Protein AF-A0A2E3CT05-F1 (afdb_monomer)

Secondary structure (DSSP, 8-state):
--SSTTSSSS--HHHHHHHHHHHHHHHHBPSPPPBPSS-EEEEE--EEE-SS-EE-TTS-EEE-TT-EEEGGGT----S-EEEE-GGGHHHHTTT--TTSEEEESSS-HHHHHHHHTS-EEEPBHHHHHHHT--SBSEEEEEETTEEEEEE----

Mean predicted aligned error: 7.54 Å

Foldseek 3Di:
DPPPVPVPPPPPPVVVVVVVVVVVQVVFAADFAAADPDKDKDKAFQKDFAQAFDADPVRHGPDHGRDIDGPLVPDADPEKEWEAALVCLVVCLVVDDQRHAYEHRYDDLVSSCVSNVHHHGHDGNVNCVSQVDRHPGWMWHDDRSIIMIIRDDDD

Structure (mmCIF, N/CA/C/O backbone):
data_AF-A0A2E3CT05-F1
#
_entry.id   AF-A0A2E3CT05-F1
#
loop_
_atom_site.group_PDB
_atom_site.id
_atom_site.type_symbol
_atom_site.label_atom_id
_atom_site.label_alt_id
_atom_site.label_comp_id
_atom_site.label_asym_id
_atom_site.label_entity_id
_atom_site.label_seq_id
_atom_site.pdbx_PDB_ins_code
_atom_site.Cartn_x
_atom_site.Cartn_y
_atom_site.Cartn_z
_atom_site.occupancy
_atom_site.B_iso_or_equiv
_atom_site.auth_seq_id
_atom_site.auth_comp_id
_atom_site.auth_asym_id
_atom_site.auth_atom_id
_atom_site.pdbx_PDB_model_num
ATOM 1 N N . MET A 1 1 ? -26.373 -38.199 -32.440 1.00 43.88 1 MET A N 1
ATOM 2 C CA . MET A 1 1 ? -25.458 -37.852 -31.325 1.00 43.88 1 MET A CA 1
ATOM 3 C C . MET A 1 1 ? -23.981 -37.833 -31.758 1.00 43.88 1 MET A C 1
ATOM 5 O O . MET A 1 1 ? -23.157 -38.511 -31.163 1.00 43.88 1 MET A O 1
ATOM 9 N N . ALA A 1 2 ? -23.615 -37.048 -32.782 1.00 50.00 2 ALA A N 1
ATOM 10 C CA . ALA A 1 2 ? -22.229 -36.988 -33.289 1.00 50.00 2 ALA A CA 1
ATOM 11 C C . ALA A 1 2 ? -21.662 -35.556 -33.411 1.00 50.00 2 ALA A C 1
ATOM 13 O O . ALA A 1 2 ? -20.510 -35.383 -33.790 1.00 50.00 2 ALA A O 1
ATOM 14 N N . TYR A 1 3 ? -22.445 -34.526 -33.065 1.00 44.16 3 TYR A N 1
ATOM 15 C CA . TYR A 1 3 ? -22.074 -33.128 -33.320 1.00 44.16 3 TYR A CA 1
ATOM 16 C C . TYR A 1 3 ? -21.275 -32.470 -32.179 1.00 44.16 3 TYR A C 1
ATOM 18 O O . TYR A 1 3 ? -20.558 -31.502 -32.402 1.00 44.16 3 TYR A O 1
ATOM 26 N N . ILE A 1 4 ? -21.344 -33.020 -30.959 1.00 51.59 4 ILE A N 1
ATOM 27 C CA . ILE A 1 4 ? -20.657 -32.460 -29.778 1.00 51.59 4 ILE A CA 1
ATOM 28 C C . ILE A 1 4 ? -19.217 -32.996 -29.654 1.00 51.59 4 ILE A C 1
ATOM 30 O O . ILE A 1 4 ? -18.338 -32.301 -29.161 1.00 51.59 4 ILE A O 1
ATOM 34 N N . LYS A 1 5 ? -18.932 -34.194 -30.184 1.00 44.66 5 LYS A N 1
ATOM 35 C CA . LYS A 1 5 ? -17.631 -34.871 -30.015 1.00 44.66 5 LYS A CA 1
ATOM 36 C C . LYS A 1 5 ? -16.511 -34.370 -30.941 1.00 44.66 5 LYS A C 1
ATOM 38 O O . LYS A 1 5 ? -15.366 -34.756 -30.753 1.00 44.66 5 LYS A O 1
ATOM 43 N N . LYS A 1 6 ? -16.828 -33.540 -31.946 1.00 43.81 6 LYS A N 1
ATOM 44 C CA . LYS A 1 6 ? -15.867 -33.080 -32.971 1.00 43.81 6 LYS A CA 1
ATOM 45 C C . LYS A 1 6 ? -15.363 -31.645 -32.768 1.00 43.81 6 LYS A C 1
ATOM 47 O O . LYS A 1 6 ? -14.471 -31.219 -33.484 1.00 43.81 6 LYS A O 1
ATOM 52 N N . ARG A 1 7 ? -15.917 -30.907 -31.798 1.00 50.19 7 ARG A N 1
ATOM 53 C CA . ARG A 1 7 ? -15.522 -29.519 -31.477 1.00 50.19 7 ARG A CA 1
ATOM 54 C C . ARG A 1 7 ? -14.645 -29.403 -30.226 1.00 50.19 7 ARG A C 1
ATOM 56 O O . ARG A 1 7 ? -14.152 -28.327 -29.926 1.00 50.19 7 ARG A O 1
ATOM 63 N N . SER A 1 8 ? -14.468 -30.510 -29.509 1.00 50.47 8 SER A N 1
ATOM 64 C CA . SER A 1 8 ? -13.715 -30.608 -28.258 1.00 50.47 8 SER A CA 1
ATOM 65 C C . SER A 1 8 ? -12.230 -30.934 -28.443 1.00 50.47 8 SER A C 1
ATOM 67 O O . SER A 1 8 ? -11.532 -31.058 -27.447 1.00 50.47 8 SER A O 1
ATOM 69 N N . VAL A 1 9 ? -11.752 -31.127 -29.678 1.00 58.12 9 VAL A N 1
ATOM 70 C CA . VAL A 1 9 ? -10.394 -31.650 -29.926 1.00 58.12 9 VAL A CA 1
ATOM 71 C C . VAL A 1 9 ? -9.341 -30.540 -30.069 1.00 58.12 9 VAL A C 1
ATOM 73 O O . VAL A 1 9 ? -8.193 -30.788 -29.734 1.00 58.12 9 VAL A O 1
ATOM 76 N N . ASP A 1 10 ? -9.731 -29.301 -30.398 1.00 63.12 10 ASP A N 1
ATOM 77 C CA . ASP A 1 10 ? -8.786 -28.180 -30.593 1.00 63.12 10 ASP A CA 1
ATOM 78 C C . ASP A 1 10 ? -9.150 -26.917 -29.789 1.00 63.12 10 ASP A C 1
ATOM 80 O O . ASP A 1 10 ? -8.732 -25.807 -30.119 1.00 63.12 10 ASP A O 1
ATOM 84 N N . PHE A 1 11 ? -9.978 -27.040 -28.744 1.00 65.69 11 PHE A N 1
ATOM 85 C CA . PHE A 1 11 ? -10.234 -25.900 -27.864 1.00 65.69 11 PHE A CA 1
ATOM 86 C C . PHE A 1 11 ? -9.086 -25.780 -26.861 1.00 65.69 11 PHE A C 1
ATOM 88 O O . PHE A 1 11 ? -8.996 -26.565 -25.916 1.00 65.69 11 PHE A O 1
ATOM 95 N N . ASP A 1 12 ? -8.206 -24.800 -27.070 1.00 79.75 12 ASP A N 1
ATOM 96 C CA . ASP A 1 12 ? -7.131 -24.484 -26.131 1.00 79.75 12 ASP A CA 1
ATOM 97 C C . ASP A 1 12 ? -7.721 -23.878 -24.848 1.00 79.75 12 ASP A C 1
ATOM 99 O O . ASP A 1 12 ? -7.878 -22.663 -24.682 1.00 79.75 12 ASP A O 1
ATOM 103 N N . TYR A 1 13 ? -8.074 -24.769 -23.922 1.00 72.12 13 TYR A N 1
ATOM 104 C CA . TYR A 1 13 ? -8.574 -24.415 -22.602 1.00 72.12 13 TYR A CA 1
ATOM 105 C C . TYR A 1 13 ? -7.583 -23.540 -21.831 1.00 72.12 13 TYR A C 1
ATOM 107 O O . TYR A 1 13 ? -8.020 -22.677 -21.072 1.00 72.12 13 TYR A O 1
ATOM 115 N N . ALA A 1 14 ? -6.273 -23.711 -22.024 1.00 77.44 14 ALA A N 1
ATOM 116 C CA . ALA A 1 14 ? -5.276 -22.903 -21.334 1.00 77.44 14 ALA A CA 1
ATOM 117 C C . ALA A 1 14 ? -5.277 -21.460 -21.861 1.00 77.44 14 ALA A C 1
ATOM 119 O O . ALA A 1 14 ? -5.271 -20.521 -21.062 1.00 77.44 14 ALA A O 1
ATOM 120 N N . ALA A 1 15 ? -5.352 -21.265 -23.180 1.00 76.81 15 ALA A N 1
ATOM 121 C CA . ALA A 1 15 ? -5.477 -19.940 -23.786 1.00 76.81 15 ALA A CA 1
ATOM 122 C C . ALA A 1 15 ? -6.795 -19.250 -23.407 1.00 76.81 15 ALA A C 1
ATOM 124 O O . ALA A 1 15 ? -6.785 -18.081 -23.019 1.00 76.81 15 ALA A O 1
ATOM 125 N N . TYR A 1 16 ? -7.918 -19.974 -23.435 1.00 73.19 16 TYR A N 1
ATOM 126 C CA . TYR A 1 16 ? -9.216 -19.438 -23.015 1.00 73.19 16 TYR A CA 1
ATOM 127 C C . TYR A 1 16 ? -9.219 -19.002 -21.542 1.00 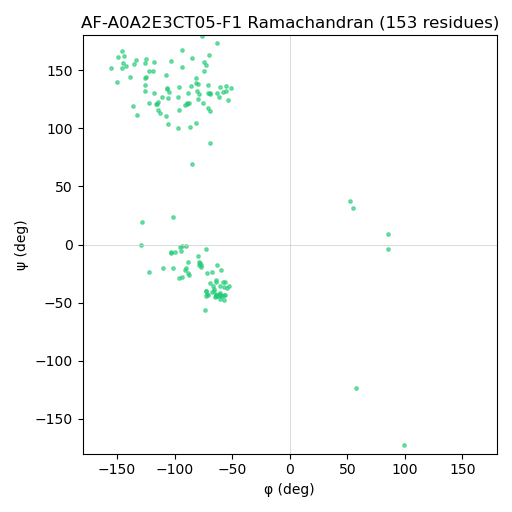73.19 16 TYR A C 1
ATOM 129 O O . TYR A 1 16 ? -9.691 -17.909 -21.219 1.00 73.19 16 TYR A O 1
ATOM 137 N N . GLN A 1 17 ? -8.653 -19.817 -20.645 1.00 73.31 17 GLN A N 1
ATOM 138 C CA . GLN A 1 17 ? -8.531 -19.463 -19.228 1.00 73.31 17 GLN A CA 1
ATOM 139 C C . GLN A 1 17 ? -7.614 -18.249 -19.033 1.00 73.31 17 GLN A C 1
ATOM 141 O O . GLN A 1 17 ? -7.994 -17.312 -18.335 1.00 73.31 17 GLN A O 1
ATOM 146 N N . LYS A 1 18 ? -6.454 -18.200 -19.710 1.00 75.75 18 LYS A N 1
ATOM 147 C CA . LYS A 1 18 ? -5.563 -17.024 -19.693 1.00 75.75 18 LYS A CA 1
ATOM 148 C C . LYS A 1 18 ? -6.281 -15.755 -20.153 1.00 75.75 18 LYS A C 1
ATOM 150 O O . LYS A 1 18 ? -6.139 -14.714 -19.516 1.00 75.75 18 LYS A O 1
ATOM 155 N N . GLN A 1 19 ? -7.076 -15.839 -21.219 1.00 74.00 19 GLN A N 1
ATOM 156 C CA . GLN A 1 19 ? -7.837 -14.705 -21.740 1.00 74.00 19 GLN A CA 1
ATOM 157 C C . GLN A 1 19 ? -8.906 -14.230 -20.750 1.00 74.00 19 GLN A C 1
ATOM 159 O O . GLN A 1 19 ? -9.015 -13.030 -20.501 1.00 74.00 19 GLN A O 1
ATOM 164 N N . LYS A 1 20 ? -9.665 -15.151 -20.145 1.00 75.06 20 LYS A N 1
ATOM 165 C CA . LYS A 1 20 ? -10.655 -14.811 -19.115 1.00 75.06 20 LYS A CA 1
ATOM 166 C C . LYS A 1 20 ? -10.024 -14.164 -17.886 1.00 75.06 20 LYS A C 1
ATOM 168 O O . LYS A 1 20 ? -10.548 -13.165 -17.402 1.00 75.06 20 LYS A O 1
ATOM 173 N N . VAL A 1 21 ? -8.889 -14.687 -17.426 1.00 75.44 21 VAL A N 1
ATOM 174 C CA . VAL A 1 21 ? -8.135 -14.118 -16.301 1.00 75.44 21 VAL A CA 1
ATOM 175 C C . VAL A 1 21 ? -7.613 -12.720 -16.642 1.00 75.44 21 VAL A C 1
ATOM 177 O O . VAL A 1 21 ? -7.762 -11.797 -15.845 1.00 75.44 21 VAL A O 1
ATOM 180 N N . ALA A 1 22 ? -7.070 -12.518 -17.845 1.00 72.75 22 ALA A N 1
ATOM 181 C CA . ALA A 1 22 ? -6.629 -11.199 -18.296 1.00 72.75 22 ALA A CA 1
ATOM 182 C C . ALA A 1 22 ? -7.787 -10.183 -18.332 1.00 72.75 22 ALA A C 1
ATOM 184 O O . ALA A 1 22 ? -7.631 -9.050 -17.880 1.00 72.75 22 ALA A O 1
ATOM 185 N N . GLN A 1 23 ? -8.968 -10.595 -18.807 1.00 69.56 23 GLN A N 1
ATOM 186 C CA . GLN A 1 23 ? -10.168 -9.752 -18.805 1.00 69.56 23 GLN A CA 1
ATOM 187 C C . GLN A 1 23 ? -10.629 -9.399 -17.385 1.00 69.56 23 GLN A C 1
ATOM 189 O O . GLN A 1 23 ? -10.932 -8.236 -17.126 1.00 69.56 23 GLN A O 1
ATOM 194 N N . SER A 1 24 ? -10.642 -10.358 -16.452 1.00 73.81 24 SER A N 1
ATOM 195 C CA . SER A 1 24 ? -11.014 -10.077 -15.058 1.00 73.81 24 SER A CA 1
ATOM 196 C C . SER A 1 24 ? -10.012 -9.163 -14.357 1.00 73.81 24 SER A C 1
ATOM 198 O O . SER A 1 24 ? -10.416 -8.276 -13.616 1.00 73.81 24 SER A O 1
ATOM 200 N N . ILE A 1 25 ? -8.714 -9.332 -14.626 1.00 73.75 25 ILE A N 1
ATOM 201 C CA . ILE A 1 25 ? -7.661 -8.456 -14.099 1.00 73.75 25 ILE A CA 1
ATOM 202 C C . ILE A 1 25 ? -7.888 -7.022 -14.577 1.00 73.75 25 ILE A C 1
ATOM 204 O O . ILE A 1 25 ? -7.866 -6.097 -13.772 1.00 73.75 25 ILE A O 1
ATOM 208 N N . ASN A 1 26 ? -8.168 -6.835 -15.868 1.00 74.81 26 ASN A N 1
ATOM 209 C CA . ASN A 1 26 ? -8.437 -5.510 -16.423 1.00 74.81 26 ASN A CA 1
ATOM 210 C C . ASN A 1 26 ? -9.702 -4.865 -15.840 1.00 74.81 26 ASN A C 1
ATOM 212 O O . ASN A 1 26 ? -9.731 -3.651 -15.695 1.00 74.81 26 ASN A O 1
ATOM 216 N N . ALA A 1 27 ? -10.717 -5.654 -15.476 1.00 76.19 27 ALA A N 1
ATOM 217 C CA . ALA A 1 27 ? -11.929 -5.145 -14.831 1.00 76.19 27 ALA A CA 1
ATOM 218 C C . ALA A 1 27 ? -11.708 -4.696 -13.373 1.00 76.19 27 ALA A C 1
ATOM 220 O O . ALA A 1 27 ? -12.471 -3.877 -12.870 1.00 76.19 27 ALA A O 1
ATOM 221 N N . LEU A 1 28 ? -10.691 -5.237 -12.694 1.00 77.56 28 LEU A N 1
ATOM 222 C CA . LEU A 1 28 ? -10.352 -4.882 -11.312 1.00 77.56 28 LEU A CA 1
ATOM 223 C C . LEU A 1 28 ? -9.397 -3.690 -11.217 1.00 77.56 28 LEU A C 1
ATOM 225 O O . LEU A 1 28 ? -9.380 -3.022 -10.185 1.00 77.56 28 LEU A O 1
ATOM 229 N N . ARG A 1 29 ? -8.600 -3.434 -12.264 1.00 83.62 29 ARG A N 1
ATOM 230 C CA . ARG A 1 29 ? -7.590 -2.370 -12.256 1.00 83.62 29 ARG A CA 1
ATOM 231 C C . ARG A 1 29 ? -8.206 -1.017 -11.923 1.00 83.62 29 ARG A C 1
ATOM 233 O O . ARG A 1 29 ? -9.256 -0.639 -12.442 1.00 83.62 29 ARG A O 1
ATOM 240 N N . ALA A 1 30 ? -7.505 -0.286 -11.069 1.00 86.38 30 ALA A N 1
ATOM 241 C CA . ALA A 1 30 ? -7.785 1.111 -10.808 1.00 86.38 30 ALA A CA 1
ATOM 242 C C . ALA A 1 30 ? -7.579 1.975 -12.063 1.00 86.38 30 ALA A C 1
ATOM 244 O O . ALA A 1 30 ? -7.058 1.518 -13.088 1.00 86.38 30 ALA A O 1
ATOM 245 N N . GLN A 1 31 ? -7.943 3.255 -11.963 1.00 89.44 31 GLN A N 1
ATOM 246 C CA . GLN A 1 31 ? -7.514 4.222 -12.968 1.00 89.44 31 GLN A CA 1
ATOM 247 C C . GLN A 1 31 ? -5.980 4.285 -12.991 1.00 89.44 31 GLN A C 1
ATOM 249 O O . GLN A 1 31 ? -5.373 4.326 -11.917 1.00 89.44 31 GLN A O 1
ATOM 254 N N . PRO A 1 32 ? -5.350 4.297 -14.177 1.00 92.56 32 PRO A N 1
ATOM 255 C CA . PRO A 1 32 ? -3.905 4.383 -14.270 1.00 92.56 32 PRO A CA 1
ATOM 256 C C . PRO A 1 32 ? -3.322 5.586 -13.537 1.00 92.56 32 PRO A C 1
ATOM 258 O O . PRO A 1 32 ? -3.770 6.717 -13.729 1.00 92.56 32 PRO A O 1
ATOM 261 N N . LEU A 1 33 ? -2.286 5.332 -12.746 1.00 95.38 33 LEU A N 1
ATOM 262 C CA . LEU A 1 33 ? -1.470 6.368 -12.135 1.00 95.38 33 LEU A CA 1
ATOM 263 C C . LEU A 1 33 ? -0.430 6.882 -13.140 1.00 95.38 33 LEU A C 1
ATOM 265 O O . LEU A 1 33 ? 0.159 6.070 -13.859 1.00 95.38 33 LEU A O 1
ATOM 269 N N . PRO A 1 34 ? -0.184 8.201 -13.194 1.00 97.00 34 PRO A N 1
ATOM 270 C CA . PRO A 1 34 ? 0.897 8.775 -13.985 1.00 97.00 34 PRO A CA 1
ATOM 271 C C . PRO A 1 34 ? 2.280 8.458 -13.395 1.00 97.00 34 PRO A C 1
ATOM 273 O O . PRO A 1 34 ? 2.419 8.123 -12.216 1.00 97.00 34 PRO A O 1
ATOM 276 N N . ARG A 1 35 ? 3.323 8.624 -14.217 1.00 97.38 35 ARG A N 1
ATOM 277 C CA . ARG A 1 35 ? 4.720 8.473 -13.789 1.00 97.38 35 ARG A CA 1
ATOM 278 C C . ARG A 1 35 ? 5.150 9.616 -12.870 1.00 97.38 35 ARG A C 1
ATOM 280 O O . ARG A 1 35 ? 4.855 10.781 -13.153 1.00 97.38 35 ARG A O 1
ATOM 287 N N . THR A 1 36 ? 5.877 9.287 -11.807 1.00 97.69 36 THR A N 1
ATOM 288 C CA . THR A 1 36 ? 6.476 10.254 -10.880 1.00 97.69 36 THR A CA 1
ATOM 289 C C . THR A 1 36 ? 7.480 11.140 -11.621 1.00 97.69 36 THR A C 1
ATOM 291 O O . THR A 1 36 ? 8.381 10.628 -12.272 1.00 97.69 36 THR A O 1
ATOM 294 N N . GLN A 1 37 ? 7.336 12.465 -11.511 1.00 96.88 37 GLN A N 1
ATOM 295 C CA . GLN A 1 37 ? 8.216 13.451 -12.170 1.00 96.88 37 GLN A CA 1
ATOM 296 C C . GLN A 1 37 ? 9.255 14.065 -11.220 1.00 96.88 37 GLN A C 1
ATOM 298 O O . GLN A 1 37 ? 10.252 14.629 -11.653 1.00 96.88 37 GLN A O 1
ATOM 303 N N . ALA A 1 38 ? 9.009 13.987 -9.913 1.00 96.69 38 ALA A N 1
ATOM 304 C CA . ALA A 1 38 ? 9.917 14.449 -8.875 1.00 96.69 38 ALA A CA 1
ATOM 305 C C . ALA A 1 38 ? 9.722 13.585 -7.630 1.00 96.69 38 ALA A C 1
ATOM 307 O O . ALA A 1 38 ? 8.590 13.235 -7.297 1.00 96.69 38 ALA A O 1
ATOM 308 N N . SER A 1 39 ? 10.817 13.234 -6.955 1.00 97.62 39 SER A N 1
ATOM 309 C CA . SER A 1 39 ? 10.731 12.444 -5.730 1.00 97.62 39 SER A CA 1
ATOM 310 C C . SER A 1 39 ? 10.113 13.268 -4.605 1.00 97.62 39 SER A C 1
ATOM 312 O O . SER A 1 39 ? 1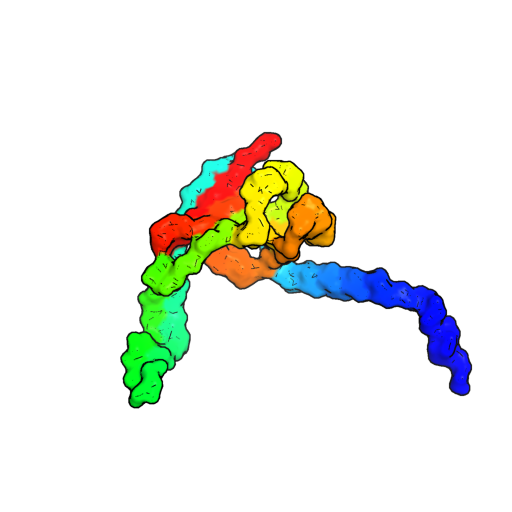0.573 14.37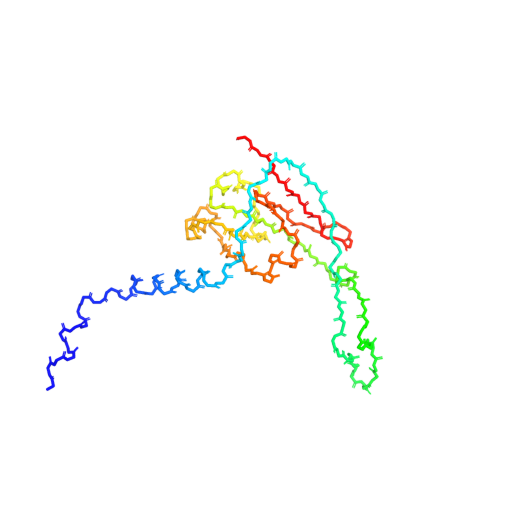4 -4.315 1.00 97.62 39 SER A O 1
ATOM 314 N N . GLU A 1 40 ? 9.103 12.715 -3.945 1.00 97.56 40 GLU A N 1
ATOM 315 C CA . GLU A 1 40 ? 8.396 13.365 -2.844 1.00 97.56 40 GLU A CA 1
ATOM 316 C C . GLU A 1 40 ? 8.018 12.357 -1.758 1.00 97.56 40 GLU A C 1
ATOM 318 O O . GLU A 1 40 ? 7.862 11.162 -2.010 1.00 97.56 40 GLU A O 1
ATOM 323 N N . ILE A 1 41 ? 7.884 12.849 -0.525 1.00 98.06 41 ILE A N 1
ATOM 324 C CA . ILE A 1 41 ? 7.447 12.048 0.617 1.00 98.06 41 ILE A CA 1
ATOM 325 C C . ILE A 1 41 ? 6.196 12.690 1.197 1.00 98.06 41 ILE A C 1
ATOM 327 O O . ILE A 1 41 ? 6.235 13.831 1.654 1.00 98.06 41 ILE A O 1
ATOM 331 N N . ASN A 1 42 ? 5.116 11.917 1.241 1.00 97.19 42 ASN A N 1
ATOM 332 C CA . ASN A 1 42 ? 3.837 12.315 1.809 1.00 97.19 42 ASN A CA 1
ATOM 333 C C . ASN A 1 42 ? 3.463 11.407 2.984 1.00 97.19 42 ASN A C 1
ATOM 335 O O . ASN A 1 42 ? 3.809 10.226 3.009 1.00 97.19 42 ASN A O 1
ATOM 339 N N . TYR A 1 43 ? 2.732 11.954 3.956 1.00 97.31 43 TYR A N 1
ATOM 340 C CA . TYR A 1 43 ? 2.248 11.205 5.116 1.00 97.31 43 TYR A CA 1
ATOM 341 C C . TYR A 1 43 ? 0.721 11.198 5.157 1.00 97.31 43 TYR A C 1
ATOM 343 O O . TYR A 1 43 ? 0.084 12.249 5.080 1.00 97.31 43 TYR A O 1
ATOM 351 N N . HIS A 1 44 ? 0.126 10.017 5.318 1.00 95.31 44 HIS A N 1
ATOM 352 C CA . HIS A 1 44 ? -1.321 9.827 5.339 1.00 95.31 44 HIS A CA 1
ATOM 353 C C . HIS A 1 44 ? -1.781 9.100 6.607 1.00 95.31 44 HIS A C 1
ATOM 355 O O . HIS A 1 44 ? -1.234 8.065 6.980 1.00 95.31 44 HIS A O 1
ATOM 361 N N . ARG A 1 45 ? -2.812 9.630 7.276 1.00 95.44 45 ARG A N 1
ATOM 362 C CA . ARG A 1 45 ? -3.489 8.945 8.388 1.00 95.44 45 ARG A CA 1
ATOM 363 C C . ARG A 1 45 ? -4.608 8.070 7.843 1.00 95.44 45 ARG A C 1
ATOM 365 O O . ARG A 1 45 ? -5.459 8.572 7.113 1.00 95.44 45 ARG A O 1
ATOM 372 N N . VAL A 1 46 ? -4.646 6.808 8.258 1.00 93.12 46 VAL A N 1
ATOM 373 C CA . VAL A 1 46 ? -5.659 5.838 7.823 1.00 93.12 46 VAL A CA 1
ATOM 374 C C . VAL A 1 46 ? -6.898 5.991 8.703 1.00 93.12 46 VAL A C 1
ATOM 376 O O . VAL A 1 46 ? -7.183 5.162 9.566 1.00 93.12 46 VAL A O 1
ATOM 379 N N . MET A 1 47 ? -7.589 7.118 8.531 1.00 93.50 47 MET A N 1
ATOM 380 C CA . MET A 1 47 ? -8.801 7.435 9.283 1.00 93.50 47 MET A CA 1
ATOM 381 C C . MET A 1 47 ? -9.951 6.537 8.827 1.00 93.50 47 MET A C 1
ATOM 383 O O . MET A 1 47 ? -10.218 6.418 7.632 1.00 93.50 47 MET A O 1
ATOM 387 N N . HIS A 1 48 ? -10.633 5.925 9.786 1.00 91.06 48 HIS A N 1
ATOM 388 C CA . HIS A 1 48 ? -11.801 5.091 9.571 1.00 91.06 48 HIS A CA 1
ATOM 389 C C . HIS A 1 48 ? -12.961 5.597 10.425 1.00 91.06 48 HIS A C 1
ATOM 391 O O . HIS A 1 48 ? -12.775 5.910 11.602 1.00 91.06 48 HIS A O 1
ATOM 397 N N . THR A 1 49 ? -14.154 5.632 9.836 1.00 94.06 49 THR A N 1
ATOM 398 C CA . THR A 1 49 ? -15.394 6.014 10.513 1.00 94.06 49 THR A CA 1
ATOM 399 C C . THR A 1 49 ? -16.220 4.762 10.771 1.00 94.06 49 THR A C 1
ATOM 401 O O . THR A 1 49 ? -16.491 3.975 9.867 1.00 94.06 49 THR A O 1
ATOM 404 N N . VAL A 1 50 ? -16.609 4.546 12.022 1.00 93.56 50 VAL A N 1
ATOM 405 C CA . VAL A 1 50 ? -17.426 3.403 12.432 1.00 93.56 50 VAL A CA 1
ATOM 406 C C . VAL A 1 50 ? -18.845 3.552 11.867 1.00 93.56 50 VAL A C 1
ATOM 408 O O . VAL A 1 50 ? -19.574 4.465 12.239 1.00 93.56 50 VAL A O 1
ATOM 411 N N . GLU A 1 51 ? -19.252 2.652 10.970 1.00 93.69 51 GLU A N 1
ATOM 412 C CA . GLU A 1 51 ? -20.554 2.726 10.275 1.00 93.69 51 GLU A CA 1
ATOM 413 C C . GLU A 1 51 ? -21.746 2.244 11.119 1.00 93.69 51 GLU A C 1
ATOM 415 O O . GLU A 1 51 ? -22.901 2.473 10.763 1.00 93.69 51 GLU A O 1
ATOM 420 N N . ARG A 1 52 ? -21.476 1.543 12.223 1.00 94.44 52 ARG A N 1
ATOM 421 C CA . ARG A 1 52 ? -22.476 0.950 13.118 1.00 94.44 52 ARG A CA 1
ATOM 422 C C . ARG A 1 52 ? -21.900 0.782 14.511 1.00 94.44 52 ARG A C 1
ATOM 424 O O . ARG A 1 52 ? -20.709 0.515 14.635 1.00 94.44 52 ARG A O 1
ATOM 431 N N . ASP A 1 53 ? -22.752 0.822 15.526 1.00 95.00 53 ASP A N 1
ATOM 432 C CA . ASP A 1 53 ? -22.330 0.596 16.905 1.00 95.00 53 ASP A CA 1
ATOM 433 C C . ASP A 1 53 ? -21.570 -0.733 17.022 1.00 95.00 53 ASP A C 1
ATOM 435 O O . ASP A 1 53 ? -22.055 -1.805 16.631 1.00 95.00 53 ASP A O 1
ATOM 439 N N . VAL A 1 54 ? -20.349 -0.648 17.544 1.00 92.31 54 VAL A N 1
ATOM 440 C CA . VAL A 1 54 ? -19.538 -1.807 17.906 1.00 92.31 54 VAL A CA 1
ATOM 441 C C . VAL A 1 54 ? -19.853 -2.120 19.358 1.00 92.31 54 VAL A C 1
ATOM 443 O O . VAL A 1 54 ? -19.651 -1.276 20.232 1.00 92.31 54 VAL A O 1
ATOM 446 N N . ILE A 1 55 ? -20.357 -3.325 19.604 1.00 95.50 55 ILE A N 1
ATOM 447 C CA . ILE A 1 55 ? -20.750 -3.795 20.933 1.00 95.50 55 ILE A CA 1
ATOM 448 C C . ILE A 1 55 ? -19.751 -4.825 21.462 1.00 95.50 55 ILE A C 1
ATOM 450 O O . ILE A 1 55 ? -19.198 -5.611 20.690 1.00 95.50 55 ILE A O 1
ATOM 454 N N . ASP A 1 56 ? -19.521 -4.823 22.772 1.00 94.44 56 ASP A N 1
ATOM 455 C CA . ASP A 1 56 ? -18.778 -5.881 23.454 1.00 94.44 56 ASP A CA 1
ATOM 456 C C . ASP A 1 56 ? -19.629 -7.156 23.631 1.00 94.44 56 ASP A C 1
ATOM 458 O O . ASP A 1 56 ? -20.806 -7.220 23.264 1.00 94.44 56 ASP A O 1
ATOM 462 N N . ALA A 1 57 ? -19.033 -8.190 24.229 1.00 95.56 57 ALA A N 1
ATOM 463 C CA . ALA A 1 57 ? -19.715 -9.455 24.511 1.00 95.56 57 ALA A CA 1
ATOM 464 C C . ALA A 1 57 ? -20.893 -9.330 25.502 1.00 95.56 57 ALA A C 1
ATOM 466 O O . ALA A 1 57 ? -21.727 -10.231 25.567 1.00 95.56 57 ALA A O 1
ATOM 467 N N . ASN A 1 58 ? -20.969 -8.234 26.261 1.00 95.94 58 ASN A N 1
ATOM 468 C CA . ASN A 1 58 ? -22.027 -7.960 27.231 1.00 95.94 58 ASN A CA 1
ATOM 469 C C . ASN A 1 58 ? -23.148 -7.082 26.645 1.00 95.94 58 ASN A C 1
ATOM 471 O O . ASN A 1 58 ? -24.129 -6.810 27.333 1.00 95.94 58 ASN A O 1
ATOM 475 N N . GLY A 1 59 ? -23.014 -6.641 25.390 1.00 94.06 59 GLY A N 1
ATOM 476 C CA . GLY A 1 59 ? -23.965 -5.758 24.718 1.00 94.06 59 GLY A CA 1
ATOM 477 C C . GLY A 1 59 ? -23.741 -4.266 24.980 1.00 94.06 59 GLY A C 1
ATOM 478 O O . GLY A 1 59 ? -24.576 -3.461 24.572 1.00 94.06 59 GLY A O 1
ATOM 479 N N . ASN A 1 60 ? -22.637 -3.870 25.622 1.00 96.19 60 ASN A N 1
ATOM 480 C CA . ASN A 1 60 ? -22.297 -2.458 25.795 1.00 96.19 60 ASN A CA 1
ATOM 481 C C . ASN A 1 60 ? -21.665 -1.906 24.516 1.00 96.19 60 ASN A C 1
ATOM 483 O O . ASN A 1 60 ? -20.796 -2.547 23.925 1.00 96.19 60 ASN A O 1
ATOM 487 N N . VAL A 1 61 ? -22.044 -0.691 24.116 1.00 94.31 61 VAL A N 1
ATOM 488 C CA . VAL A 1 61 ? -21.412 0.002 22.984 1.00 94.31 61 VAL A CA 1
ATOM 489 C C . VAL A 1 61 ? -20.003 0.446 23.382 1.00 94.31 61 VAL A C 1
ATOM 491 O O . VAL A 1 61 ? -19.843 1.268 24.282 1.00 94.31 61 VAL A O 1
ATOM 494 N N . ILE A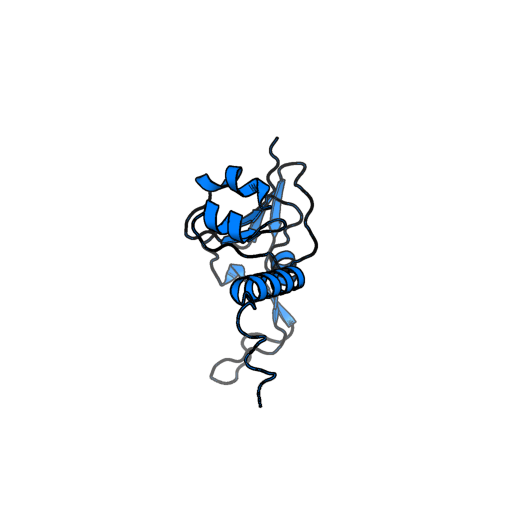 1 62 ? -18.989 -0.084 22.697 1.00 92.94 62 ILE A N 1
ATOM 495 C CA . ILE A 1 62 ? -17.576 0.286 22.883 1.00 92.94 62 ILE A CA 1
ATOM 496 C C . ILE A 1 62 ? -17.110 1.331 21.869 1.00 92.94 62 ILE A C 1
ATOM 498 O O . ILE A 1 62 ? -16.262 2.155 22.200 1.00 92.94 62 ILE A O 1
ATOM 502 N N . TYR A 1 63 ? -17.705 1.350 20.673 1.00 91.38 63 TYR A N 1
ATOM 503 C CA . TYR A 1 63 ? -17.534 2.436 19.710 1.00 91.38 63 TYR A CA 1
ATOM 504 C C . TYR A 1 63 ? -18.885 2.804 19.101 1.00 91.38 63 TYR A C 1
ATOM 506 O O . TYR A 1 63 ? -19.508 1.944 18.470 1.00 91.38 63 TYR A O 1
ATOM 514 N N . PRO A 1 64 ? -19.354 4.049 19.279 1.00 95.50 64 PRO A N 1
ATOM 515 C CA . PRO A 1 64 ? -20.603 4.481 18.678 1.00 95.50 64 PRO A CA 1
ATOM 516 C C . PRO A 1 64 ? -20.444 4.684 17.170 1.00 95.50 64 PRO A C 1
ATOM 518 O O . PRO A 1 64 ? -19.363 5.003 16.668 1.00 95.50 64 PRO A O 1
ATOM 521 N N . THR A 1 65 ? -21.552 4.551 16.451 1.00 96.75 65 THR A N 1
ATOM 522 C CA . THR A 1 65 ? -21.664 4.951 15.046 1.00 96.75 65 THR A CA 1
ATOM 523 C C . THR A 1 65 ? -21.172 6.392 14.865 1.00 96.75 65 THR A C 1
ATOM 525 O O . THR A 1 65 ? -21.517 7.279 15.644 1.00 96.75 65 THR A O 1
ATOM 528 N N . GLY A 1 66 ? -20.358 6.633 13.838 1.00 95.56 66 GLY A N 1
ATOM 529 C CA . GLY A 1 66 ? -19.737 7.929 13.559 1.00 95.56 66 GLY A CA 1
ATOM 530 C C . GLY A 1 66 ? -18.429 8.188 14.312 1.00 95.56 66 GLY A C 1
ATOM 531 O O . GLY A 1 6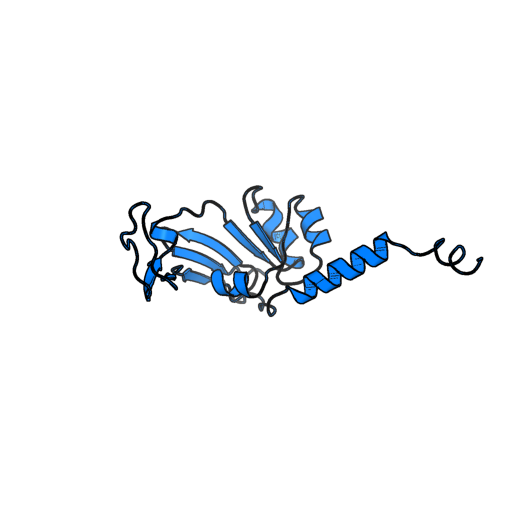6 ? -17.794 9.209 14.064 1.00 95.56 66 GLY A O 1
ATOM 532 N N . TYR A 1 67 ? -17.991 7.286 15.198 1.00 94.81 67 TYR A N 1
ATOM 533 C CA . TYR A 1 67 ? -16.672 7.388 15.821 1.00 94.81 67 TYR A CA 1
ATOM 534 C C . TYR A 1 67 ? -15.562 7.282 14.769 1.00 94.81 67 TYR A C 1
ATOM 536 O O . TYR A 1 67 ? -15.553 6.350 13.962 1.00 94.81 67 TYR A O 1
ATOM 544 N N . GLU A 1 68 ? -14.619 8.223 14.798 1.00 95.31 68 GLU A N 1
ATOM 545 C CA . GLU A 1 68 ? -13.458 8.235 13.912 1.00 95.31 68 GLU A CA 1
ATOM 546 C C . GLU A 1 68 ? -12.191 7.854 14.663 1.00 95.31 68 GLU A C 1
ATOM 548 O O . GLU A 1 68 ? -11.902 8.374 15.743 1.00 95.31 68 GLU A O 1
ATOM 553 N N . TYR A 1 69 ? -11.396 6.982 14.055 1.00 93.75 69 TYR A N 1
ATOM 554 C CA . TYR A 1 69 ? -10.095 6.609 14.584 1.00 93.75 69 TYR A CA 1
ATOM 555 C C . TYR A 1 69 ? -9.097 6.359 13.466 1.00 93.75 69 TYR A C 1
ATOM 557 O O . TYR A 1 69 ? -9.458 6.039 12.336 1.00 93.75 69 TYR A O 1
ATOM 565 N N . ASN A 1 70 ? -7.817 6.496 13.785 1.00 95.00 70 ASN A N 1
ATOM 566 C CA . ASN A 1 70 ? -6.751 6.115 12.877 1.00 95.00 70 ASN A CA 1
ATOM 567 C C . ASN A 1 70 ? -6.423 4.636 13.086 1.00 95.00 70 ASN A C 1
ATOM 569 O O . ASN A 1 70 ? -6.040 4.239 14.185 1.00 95.00 70 ASN A O 1
ATOM 573 N N . ALA A 1 71 ? -6.538 3.815 12.043 1.00 93.50 71 ALA A N 1
ATOM 574 C CA . ALA A 1 71 ? -6.302 2.376 12.152 1.00 93.50 71 ALA A CA 1
ATOM 575 C C . ALA A 1 71 ? -4.895 2.056 12.690 1.00 93.50 71 ALA A C 1
ATOM 577 O O . ALA A 1 71 ? -4.728 1.153 13.508 1.00 93.50 71 ALA A O 1
ATOM 578 N N . LEU A 1 72 ? -3.898 2.854 12.303 1.00 95.81 72 LEU A N 1
ATOM 579 C CA . LEU A 1 72 ? -2.502 2.674 12.710 1.00 95.81 72 LEU A CA 1
ATOM 580 C C . LEU A 1 72 ? -2.215 3.044 14.175 1.00 95.81 72 LEU A C 1
ATOM 582 O O . LEU A 1 72 ? -1.094 2.837 14.632 1.00 95.81 72 LEU A O 1
ATOM 586 N N . ASP A 1 73 ? -3.199 3.559 14.919 1.00 95.44 73 ASP A N 1
ATOM 587 C CA . ASP A 1 73 ? -3.092 3.700 16.379 1.00 95.44 73 ASP A CA 1
ATOM 588 C C . ASP A 1 73 ? -3.297 2.344 17.092 1.00 95.44 73 ASP A C 1
ATOM 590 O O . ASP A 1 73 ? -2.911 2.192 18.250 1.00 95.44 73 ASP A O 1
ATOM 594 N N . TYR A 1 74 ? -3.884 1.352 16.406 1.00 92.56 74 TYR A N 1
ATOM 595 C CA . TYR A 1 74 ? -4.284 0.064 16.989 1.00 92.56 74 TYR A CA 1
ATOM 596 C C . TYR A 1 74 ? -3.653 -1.153 16.308 1.00 92.56 74 TYR A C 1
ATOM 598 O O . TYR A 1 74 ? -3.564 -2.214 16.925 1.00 92.56 74 TYR A O 1
ATOM 606 N N . VAL A 1 75 ? -3.231 -1.029 15.044 1.00 92.00 75 VAL A N 1
ATOM 607 C CA . VAL A 1 75 ? -2.587 -2.116 14.294 1.00 92.00 75 VAL A CA 1
ATOM 608 C C . VAL A 1 75 ? -1.241 -1.690 13.719 1.00 92.00 75 VAL A C 1
ATOM 610 O O . VAL A 1 75 ? -1.074 -0.563 13.253 1.00 92.00 75 VAL A O 1
ATOM 613 N N . THR A 1 76 ? -0.290 -2.624 13.714 1.00 93.88 76 THR A N 1
ATOM 614 C CA . THR A 1 76 ? 1.025 -2.431 13.094 1.00 93.88 76 THR A CA 1
ATOM 615 C C . THR A 1 76 ? 1.041 -3.025 11.692 1.00 93.88 76 THR A C 1
ATOM 617 O O . THR A 1 76 ? 0.761 -4.206 11.492 1.00 93.88 76 THR A O 1
ATOM 620 N N . TRP A 1 77 ? 1.433 -2.208 10.726 1.00 93.31 77 TRP A N 1
ATOM 621 C CA . TRP A 1 77 ? 1.691 -2.552 9.341 1.00 93.31 77 TRP A CA 1
ATOM 622 C C . TRP A 1 77 ? 3.198 -2.775 9.144 1.00 93.31 77 TRP A C 1
ATOM 624 O O . TRP A 1 77 ? 3.983 -1.839 9.011 1.00 93.31 77 TRP A O 1
ATOM 634 N N . SER A 1 78 ? 3.614 -4.042 9.120 1.00 92.12 78 SER A N 1
ATOM 635 C CA . SER A 1 78 ? 5.033 -4.434 9.158 1.00 92.12 78 SER A CA 1
ATOM 636 C C . SER A 1 78 ? 5.706 -4.648 7.796 1.00 92.12 78 SER A C 1
ATOM 638 O O . SER A 1 78 ? 6.881 -5.000 7.756 1.00 92.12 78 SER A O 1
ATOM 640 N N . PHE A 1 79 ? 4.981 -4.501 6.689 1.00 95.62 79 PHE A N 1
ATOM 641 C CA . PHE A 1 79 ? 5.485 -4.699 5.327 1.00 95.62 79 PHE A CA 1
ATOM 642 C C . PHE A 1 79 ? 5.412 -3.413 4.505 1.00 95.62 79 PHE A C 1
ATOM 644 O O . PHE A 1 79 ? 4.597 -2.535 4.795 1.00 95.62 79 PHE A O 1
ATOM 651 N N . ARG A 1 80 ? 6.229 -3.307 3.452 1.00 97.94 80 ARG A N 1
ATOM 652 C CA . ARG A 1 80 ? 6.126 -2.208 2.486 1.00 97.94 80 ARG A CA 1
ATOM 653 C C . ARG A 1 80 ? 5.248 -2.621 1.314 1.00 97.94 80 ARG A C 1
ATOM 655 O O . ARG A 1 80 ? 5.153 -3.801 0.975 1.00 97.94 80 ARG A O 1
ATOM 662 N N . VAL A 1 81 ? 4.618 -1.640 0.682 1.00 98.38 81 VAL A N 1
ATOM 663 C CA . VAL A 1 81 ? 3.869 -1.823 -0.560 1.00 98.38 81 VAL A CA 1
ATOM 664 C C . VAL A 1 81 ? 4.560 -1.048 -1.668 1.00 98.38 81 VAL A C 1
ATOM 666 O O . VAL A 1 81 ? 4.613 0.176 -1.629 1.00 98.38 81 VAL A O 1
ATOM 669 N N . PHE A 1 82 ? 5.064 -1.757 -2.666 1.00 98.56 82 PHE A N 1
ATOM 670 C CA . PHE A 1 82 ? 5.588 -1.175 -3.891 1.00 98.56 82 PHE A CA 1
ATOM 671 C C . PHE A 1 82 ? 4.447 -1.057 -4.897 1.00 98.56 82 PHE A C 1
ATOM 673 O O . PHE A 1 82 ? 3.834 -2.063 -5.248 1.00 98.56 82 PHE A O 1
ATOM 680 N N . VAL A 1 83 ? 4.156 0.154 -5.362 1.00 98.31 83 VAL A N 1
ATOM 681 C CA . VAL A 1 83 ? 3.206 0.409 -6.450 1.00 98.31 83 VAL A CA 1
ATOM 682 C C . VAL A 1 83 ? 4.002 0.810 -7.683 1.00 98.31 83 VAL A C 1
ATOM 684 O O . VAL A 1 83 ? 4.622 1.871 -7.698 1.00 98.31 83 VAL A O 1
ATOM 687 N N . LEU A 1 84 ? 4.014 -0.065 -8.685 1.00 98.06 84 LEU A N 1
ATOM 688 C CA . LEU A 1 84 ? 4.959 -0.052 -9.803 1.00 98.06 84 LEU A CA 1
ATOM 689 C C . LEU A 1 84 ? 4.247 -0.285 -11.138 1.00 98.06 84 LEU A C 1
ATOM 691 O O . LEU A 1 84 ? 3.216 -0.956 -11.181 1.00 98.06 84 LEU A O 1
ATOM 695 N N . ASP A 1 85 ? 4.830 0.177 -12.237 1.00 96.88 85 ASP A N 1
ATOM 696 C CA . ASP A 1 85 ? 4.562 -0.392 -13.562 1.00 96.88 85 ASP A CA 1
ATOM 697 C C . ASP A 1 85 ? 5.459 -1.617 -13.823 1.00 96.88 85 ASP A C 1
ATOM 699 O O . ASP A 1 85 ? 6.488 -1.799 -13.172 1.00 96.88 85 ASP A O 1
ATOM 703 N N . GLU A 1 86 ? 5.092 -2.486 -14.779 1.00 95.31 86 GLU A N 1
ATOM 704 C CA . GLU A 1 86 ? 5.926 -3.649 -15.173 1.00 95.31 86 GLU A CA 1
ATOM 705 C C . GLU A 1 86 ? 7.366 -3.228 -15.516 1.00 95.31 86 GLU A C 1
ATOM 707 O O . GLU A 1 86 ? 8.308 -3.954 -15.202 1.00 95.31 86 GLU A O 1
ATOM 712 N N . GLU A 1 87 ? 7.547 -2.054 -16.126 1.00 95.38 87 GLU A N 1
ATOM 713 C CA . GLU A 1 87 ? 8.862 -1.528 -16.510 1.00 95.38 87 GLU A CA 1
ATOM 714 C C . GLU A 1 87 ? 9.762 -1.167 -15.316 1.00 95.38 87 GLU A C 1
ATOM 716 O O . GLU A 1 87 ? 10.986 -1.216 -15.438 1.00 95.38 87 GLU A O 1
ATOM 721 N N . ASP A 1 88 ? 9.185 -0.893 -14.143 1.00 97.06 88 ASP A N 1
ATOM 722 C CA . ASP A 1 88 ? 9.933 -0.520 -12.936 1.00 97.06 88 ASP A CA 1
ATOM 723 C C . ASP A 1 88 ? 10.559 -1.734 -12.240 1.00 97.06 88 ASP A C 1
ATOM 725 O O . ASP A 1 88 ? 11.471 -1.603 -11.421 1.00 97.06 88 ASP A O 1
ATOM 729 N N . ILE A 1 89 ? 10.076 -2.939 -12.550 1.00 96.88 89 ILE A N 1
ATOM 730 C CA . ILE A 1 89 ? 10.414 -4.162 -11.818 1.00 96.88 89 ILE A CA 1
ATOM 731 C C . ILE A 1 89 ? 11.920 -4.409 -11.800 1.00 96.88 89 ILE A C 1
ATOM 733 O O . ILE A 1 89 ? 12.480 -4.712 -10.748 1.00 96.88 89 ILE A O 1
ATOM 737 N N . ALA A 1 90 ? 12.590 -4.227 -12.939 1.00 96.12 90 ALA A N 1
ATOM 738 C CA . ALA A 1 90 ? 14.032 -4.428 -13.039 1.00 96.12 90 ALA A CA 1
ATOM 739 C C . ALA A 1 90 ? 14.829 -3.438 -12.173 1.00 96.12 90 ALA A C 1
ATOM 741 O O . ALA A 1 90 ? 15.897 -3.783 -11.674 1.00 96.12 90 ALA A O 1
ATOM 742 N N . ARG A 1 91 ? 14.311 -2.219 -11.969 1.00 96.75 91 ARG A N 1
ATOM 743 C CA . ARG A 1 91 ? 14.967 -1.202 -11.141 1.00 96.75 91 ARG A CA 1
ATOM 744 C C . ARG A 1 91 ? 14.868 -1.536 -9.656 1.00 96.75 91 ARG A C 1
ATOM 746 O O . ARG A 1 91 ? 15.840 -1.319 -8.935 1.00 96.75 91 ARG A O 1
ATOM 753 N N . PHE A 1 92 ? 13.725 -2.043 -9.201 1.00 97.50 92 PHE A N 1
ATOM 754 C CA . PHE A 1 92 ? 13.450 -2.260 -7.775 1.00 97.50 92 PHE A CA 1
ATOM 755 C C . PHE A 1 92 ? 13.635 -3.706 -7.306 1.00 97.50 92 PHE A C 1
ATOM 757 O O . PHE A 1 92 ? 13.579 -3.961 -6.104 1.00 97.50 92 PHE A O 1
ATOM 764 N N . SER A 1 93 ? 13.897 -4.663 -8.201 1.00 96.44 93 SER A N 1
ATOM 765 C CA . SER A 1 93 ? 13.966 -6.089 -7.851 1.00 96.44 93 SER A CA 1
ATOM 766 C C . SER A 1 93 ? 14.978 -6.416 -6.752 1.00 96.44 93 SER A C 1
ATOM 768 O O . SER A 1 93 ? 14.744 -7.328 -5.969 1.00 96.44 93 SER A O 1
ATOM 770 N N . SER A 1 94 ? 16.094 -5.683 -6.668 1.00 96.31 94 SER A N 1
ATOM 771 C CA . SER A 1 94 ? 17.098 -5.870 -5.609 1.00 96.31 94 SER A CA 1
ATOM 772 C C . SER A 1 94 ? 16.696 -5.269 -4.258 1.00 96.31 94 SER A C 1
ATOM 774 O O . SER A 1 94 ? 17.285 -5.615 -3.238 1.00 96.31 94 SER A O 1
ATOM 776 N N . GLU A 1 95 ? 15.736 -4.343 -4.244 1.00 96.94 95 GLU A N 1
ATOM 777 C CA . GLU A 1 95 ? 15.269 -3.653 -3.037 1.00 96.94 95 GLU A CA 1
ATOM 778 C C . GLU A 1 95 ? 14.057 -4.355 -2.405 1.00 96.94 95 GLU A C 1
ATOM 780 O O . GLU A 1 95 ? 13.868 -4.278 -1.186 1.00 96.94 95 GLU A O 1
ATOM 785 N N . ILE A 1 96 ? 13.256 -5.048 -3.220 1.00 97.81 96 ILE A N 1
ATOM 786 C CA . ILE A 1 96 ? 12.052 -5.780 -2.809 1.00 97.81 96 ILE A CA 1
ATOM 787 C C . ILE A 1 96 ? 12.429 -7.009 -1.973 1.00 97.81 96 ILE A C 1
ATOM 789 O O . ILE A 1 96 ? 13.273 -7.818 -2.358 1.00 97.81 96 ILE A O 1
ATOM 793 N N . GLN A 1 97 ? 11.777 -7.157 -0.822 1.00 96.81 97 GLN A N 1
ATOM 794 C CA . GLN A 1 97 ? 11.943 -8.284 0.091 1.00 96.81 97 GLN A CA 1
ATOM 795 C C . GLN A 1 97 ? 10.769 -9.270 -0.019 1.00 96.81 97 GLN A C 1
ATOM 797 O O . GLN A 1 97 ? 9.665 -8.872 -0.385 1.00 96.81 97 GLN A O 1
ATOM 802 N N . PRO A 1 98 ? 10.935 -10.545 0.387 1.00 94.88 98 PRO A N 1
ATOM 803 C CA . PRO A 1 98 ? 9.870 -11.551 0.283 1.00 94.88 98 PRO A CA 1
ATOM 804 C C . PRO A 1 98 ? 8.578 -11.235 1.052 1.00 94.88 98 PRO A C 1
ATOM 806 O O . PRO A 1 98 ? 7.537 -11.813 0.753 1.00 94.88 98 PRO A O 1
ATOM 809 N N . HIS A 1 99 ? 8.649 -10.371 2.070 1.00 94.62 99 HIS A N 1
ATOM 810 C CA . HIS A 1 99 ? 7.500 -9.950 2.875 1.00 94.62 99 HIS A CA 1
ATOM 811 C C . HIS A 1 99 ? 6.863 -8.644 2.382 1.00 94.62 99 HIS A C 1
ATOM 813 O O . HIS A 1 99 ? 5.841 -8.239 2.932 1.00 94.62 99 HIS A O 1
ATOM 819 N N . ASP A 1 100 ? 7.452 -7.984 1.382 1.00 97.94 100 ASP A N 1
ATOM 820 C CA . ASP A 1 100 ? 6.850 -6.815 0.752 1.00 97.94 100 ASP A CA 1
ATOM 821 C C . ASP A 1 100 ? 5.689 -7.235 -0.160 1.00 97.94 100 ASP A C 1
ATOM 823 O O . ASP A 1 100 ? 5.607 -8.363 -0.650 1.00 97.94 100 ASP A O 1
ATOM 827 N N . VAL A 1 101 ? 4.783 -6.298 -0.414 1.00 98.06 101 VAL A N 1
ATOM 828 C CA . VAL A 1 101 ? 3.689 -6.465 -1.371 1.00 98.06 101 VAL A CA 1
ATOM 829 C C . VAL A 1 101 ? 3.998 -5.639 -2.608 1.00 98.06 101 VAL A C 1
ATOM 831 O O . VAL A 1 101 ? 4.349 -4.468 -2.501 1.00 98.06 101 VAL A O 1
ATOM 834 N N . VAL A 1 102 ? 3.822 -6.227 -3.789 1.00 98.19 102 VAL A N 1
ATOM 835 C CA . VAL A 1 102 ? 4.020 -5.532 -5.064 1.00 98.19 102 VAL A CA 1
ATOM 836 C C . VAL A 1 102 ? 2.690 -5.437 -5.801 1.00 98.19 102 VAL A C 1
ATOM 838 O O . VAL A 1 102 ? 2.054 -6.450 -6.107 1.00 98.19 102 VAL A O 1
ATOM 841 N N . LEU A 1 103 ? 2.275 -4.204 -6.076 1.00 97.69 103 LEU A N 1
ATOM 842 C CA . LEU A 1 103 ? 1.072 -3.849 -6.810 1.00 97.69 103 LEU A CA 1
ATOM 843 C C . LEU A 1 103 ? 1.451 -3.251 -8.168 1.00 97.69 103 LEU A C 1
ATOM 845 O O . LEU A 1 103 ? 2.208 -2.288 -8.248 1.00 97.69 103 LEU A O 1
ATOM 849 N N . ILE A 1 104 ? 0.887 -3.806 -9.232 1.00 96.88 104 ILE A N 1
ATOM 850 C CA . ILE A 1 104 ? 1.134 -3.427 -10.616 1.00 96.88 104 ILE A CA 1
ATOM 851 C C . ILE A 1 104 ? 0.044 -2.458 -11.080 1.00 96.88 104 ILE A C 1
ATOM 853 O O . ILE A 1 104 ? -1.129 -2.835 -11.183 1.00 96.88 104 ILE A O 1
ATOM 857 N N . ASN A 1 105 ? 0.447 -1.230 -11.395 1.00 96.25 105 ASN A N 1
ATOM 858 C CA . ASN A 1 105 ? -0.380 -0.179 -11.983 1.00 96.25 105 ASN A CA 1
ATOM 859 C C . ASN A 1 105 ? -0.672 -0.479 -13.460 1.00 96.25 105 ASN A C 1
ATOM 861 O O . ASN A 1 105 ? -1.834 -0.674 -13.834 1.00 96.25 105 ASN A O 1
ATOM 865 N N . GLN A 1 106 ? 0.365 -0.655 -14.281 1.00 93.69 106 GLN A N 1
ATOM 866 C CA . GLN A 1 106 ? 0.256 -1.050 -15.688 1.00 93.69 106 GLN A CA 1
ATOM 867 C C . GLN A 1 106 ? 1.232 -2.168 -16.080 1.00 93.69 106 GLN A C 1
ATOM 869 O O . GLN A 1 106 ? 2.228 -2.432 -15.414 1.00 93.69 106 GLN A O 1
ATOM 874 N N . GLY A 1 107 ? 0.911 -2.865 -17.176 1.00 91.00 107 GLY A N 1
ATOM 875 C CA . GLY A 1 107 ? 1.742 -3.930 -17.747 1.00 91.00 107 GLY A CA 1
ATOM 876 C C . GLY A 1 107 ? 1.316 -5.360 -17.389 1.00 91.00 107 GLY A C 1
ATOM 877 O O . GLY A 1 107 ? 0.241 -5.614 -16.833 1.00 91.00 107 GLY A O 1
ATOM 878 N N . ARG A 1 108 ? 2.148 -6.324 -17.779 1.00 89.12 108 ARG A N 1
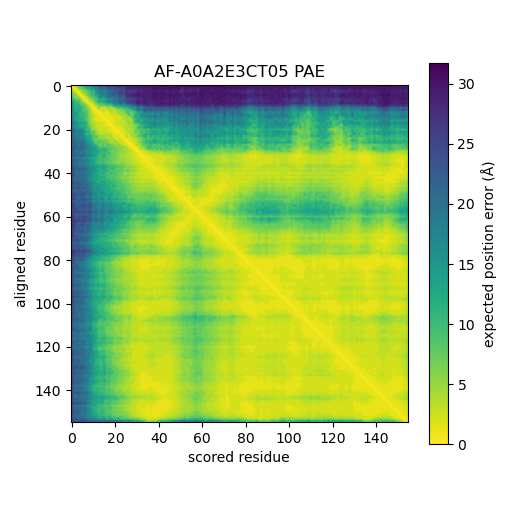ATOM 879 C CA . ARG A 1 108 ? 1.932 -7.773 -17.722 1.00 89.12 108 ARG A CA 1
ATOM 880 C C . ARG A 1 108 ? 2.351 -8.332 -16.369 1.00 89.12 108 ARG A C 1
ATOM 882 O O . ARG A 1 108 ? 3.508 -8.648 -16.109 1.00 89.12 108 ARG A O 1
ATOM 889 N N . ILE A 1 109 ? 1.345 -8.563 -15.536 1.00 89.88 109 ILE A N 1
ATOM 890 C CA . ILE A 1 109 ? 1.503 -9.098 -14.181 1.00 89.88 109 ILE A CA 1
ATOM 891 C C . ILE A 1 109 ? 2.278 -10.427 -14.119 1.00 89.88 109 ILE A C 1
ATOM 893 O O . ILE A 1 109 ? 3.078 -10.621 -13.216 1.00 89.88 109 ILE A O 1
ATOM 897 N N . PHE A 1 110 ? 2.095 -11.332 -15.088 1.00 90.12 110 PHE A N 1
ATOM 898 C CA . PHE A 1 110 ? 2.778 -12.631 -15.084 1.00 90.12 110 PHE A CA 1
ATOM 899 C C . PHE A 1 110 ? 4.287 -12.513 -15.325 1.00 90.12 110 PHE A C 1
ATOM 901 O O . PHE A 1 110 ? 5.049 -13.297 -14.763 1.00 90.12 110 PHE A O 1
ATOM 908 N N . GLU A 1 111 ? 4.719 -11.534 -16.125 1.00 92.12 111 GLU A N 1
ATOM 909 C CA . GLU A 1 111 ? 6.144 -11.272 -16.343 1.00 92.12 111 GLU A CA 1
ATOM 910 C C . GLU A 1 111 ? 6.766 -10.659 -15.086 1.00 92.12 111 GLU A C 1
ATOM 912 O O . GLU A 1 111 ? 7.809 -11.129 -14.638 1.00 92.12 111 GLU A O 1
ATOM 917 N N . ALA A 1 112 ? 6.073 -9.712 -14.441 1.00 93.94 112 ALA A N 1
ATOM 918 C CA . ALA A 1 112 ? 6.483 -9.169 -13.146 1.00 93.94 112 ALA A CA 1
ATOM 919 C C . ALA A 1 112 ? 6.590 -10.266 -12.066 1.00 93.94 112 ALA A C 1
ATOM 921 O O . ALA A 1 112 ? 7.589 -10.337 -11.352 1.00 93.94 112 ALA A O 1
ATOM 922 N N . GLN A 1 113 ? 5.609 -11.177 -11.994 1.00 94.69 113 GLN A N 1
ATOM 923 C CA . GLN A 1 113 ? 5.619 -12.305 -11.055 1.00 94.69 113 GLN A CA 1
ATOM 924 C C . GLN A 1 113 ? 6.824 -13.221 -11.279 1.00 94.69 113 GLN A C 1
ATOM 926 O O . GLN A 1 113 ? 7.469 -13.664 -10.331 1.00 94.69 113 GLN A O 1
ATOM 931 N N . LYS A 1 114 ? 7.122 -13.517 -12.548 1.00 94.94 114 LYS A N 1
ATOM 932 C CA . LYS A 1 114 ? 8.246 -14.367 -12.936 1.00 94.94 114 LYS A CA 1
ATOM 933 C C . LYS A 1 114 ? 9.585 -13.698 -12.633 1.00 94.94 114 LYS A C 1
ATOM 935 O O . LYS A 1 114 ? 10.491 -14.378 -12.166 1.00 94.94 114 LYS A O 1
ATOM 940 N N . ALA A 1 115 ? 9.701 -12.396 -12.887 1.00 95.19 115 ALA A N 1
ATOM 941 C CA . ALA A 1 115 ? 10.913 -11.625 -12.630 1.00 95.19 115 ALA A CA 1
ATOM 942 C C . ALA A 1 115 ? 11.236 -11.532 -11.131 1.00 95.19 115 ALA A C 1
ATOM 944 O O . ALA A 1 115 ? 12.395 -11.672 -10.753 1.00 95.19 115 ALA A O 1
ATOM 945 N N . LEU A 1 116 ? 10.220 -11.346 -10.282 1.00 95.94 116 LEU A N 1
ATOM 946 C CA . LEU A 1 116 ? 10.401 -11.229 -8.831 1.00 95.94 116 LEU A CA 1
ATOM 947 C C . LEU A 1 116 ? 10.370 -12.571 -8.086 1.00 95.94 116 LEU A C 1
ATOM 949 O O . LEU A 1 116 ? 10.762 -12.633 -6.925 1.00 95.94 116 LEU A O 1
ATOM 953 N N . ASN A 1 117 ? 9.900 -13.643 -8.729 1.00 95.69 117 ASN A N 1
ATOM 954 C CA . ASN A 1 117 ? 9.698 -14.957 -8.111 1.00 95.69 117 ASN A CA 1
ATOM 955 C C . ASN A 1 117 ? 8.857 -14.900 -6.815 1.00 95.69 117 ASN A C 1
ATOM 957 O O . ASN A 1 117 ? 9.106 -15.622 -5.849 1.00 95.69 117 ASN A O 1
ATOM 961 N N . MET A 1 118 ? 7.846 -14.030 -6.794 1.00 95.19 118 MET A N 1
ATOM 962 C CA . MET A 1 118 ? 6.915 -13.852 -5.678 1.00 95.19 118 MET A CA 1
ATOM 963 C C . MET A 1 118 ? 5.543 -13.415 -6.202 1.00 95.19 118 MET A C 1
ATOM 965 O O . MET A 1 118 ? 5.463 -12.928 -7.332 1.00 95.19 118 MET A O 1
ATOM 969 N N . PRO A 1 119 ? 4.459 -13.563 -5.421 1.00 95.12 119 PRO A N 1
ATOM 970 C CA . PRO A 1 119 ? 3.156 -13.039 -5.806 1.00 95.12 119 PRO A CA 1
ATOM 971 C C . PRO A 1 119 ? 3.203 -11.526 -6.044 1.00 95.12 119 PRO A C 1
ATOM 973 O O . PRO A 1 119 ? 3.689 -10.767 -5.208 1.00 95.12 119 PRO A O 1
ATOM 976 N N . VAL A 1 120 ? 2.647 -11.102 -7.173 1.00 95.81 120 VAL A N 1
ATOM 977 C CA . VAL A 1 120 ? 2.396 -9.698 -7.512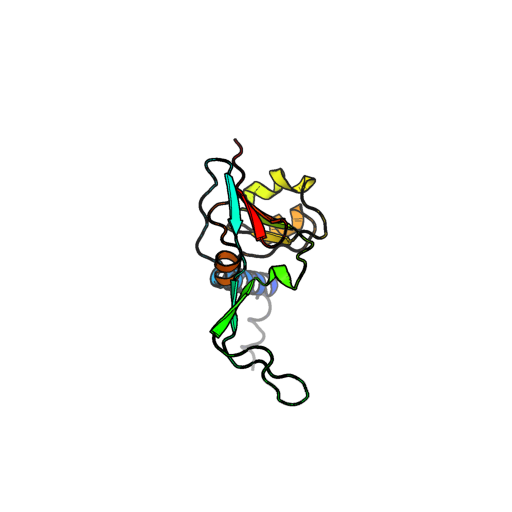 1.00 95.81 120 VAL A CA 1
ATOM 978 C C . VAL A 1 120 ? 0.903 -9.553 -7.785 1.00 95.81 120 VAL A C 1
ATOM 980 O O . VAL A 1 120 ? 0.258 -10.495 -8.253 1.00 95.81 120 VAL A O 1
ATOM 983 N N . TYR A 1 121 ? 0.340 -8.386 -7.504 1.00 95.06 121 TYR A N 1
ATOM 984 C CA . TYR A 1 121 ? -1.095 -8.139 -7.645 1.00 95.06 121 TYR A CA 1
ATOM 985 C C . TYR A 1 121 ? -1.334 -6.932 -8.537 1.00 95.06 121 TYR A C 1
ATOM 987 O O . TYR A 1 121 ? -0.451 -6.108 -8.716 1.00 95.06 121 TYR A O 1
ATOM 995 N N . VAL A 1 122 ? -2.525 -6.804 -9.110 1.00 94.19 122 VAL A N 1
ATOM 996 C CA . VAL A 1 122 ? -2.951 -5.535 -9.715 1.00 94.19 122 VAL A CA 1
ATOM 997 C C . VAL A 1 122 ? -3.454 -4.601 -8.630 1.00 94.19 122 VAL A C 1
ATOM 999 O O . VAL A 1 122 ? -4.112 -5.050 -7.693 1.00 94.19 122 VAL A O 1
ATOM 1002 N N . ILE A 1 123 ? -3.183 -3.306 -8.775 1.00 95.06 123 ILE A N 1
ATOM 1003 C CA . ILE A 1 123 ? -3.813 -2.308 -7.914 1.00 95.06 123 ILE A CA 1
ATOM 1004 C C . ILE A 1 123 ? -5.271 -2.105 -8.337 1.00 95.06 123 ILE A C 1
ATOM 1006 O O . ILE A 1 123 ? -5.556 -1.772 -9.490 1.00 95.06 123 ILE A O 1
ATOM 1010 N N . ASP A 1 124 ? -6.198 -2.325 -7.406 1.00 93.00 124 ASP A N 1
ATOM 1011 C CA . ASP A 1 124 ? -7.614 -2.024 -7.603 1.00 93.00 124 ASP A CA 1
ATOM 1012 C C . ASP A 1 124 ? -7.979 -0.622 -7.091 1.00 93.00 124 ASP A C 1
ATOM 1014 O O . ASP A 1 124 ? -7.204 0.041 -6.395 1.00 93.00 124 ASP A O 1
ATOM 1018 N N . THR A 1 125 ? -9.175 -0.155 -7.452 1.00 90.50 125 T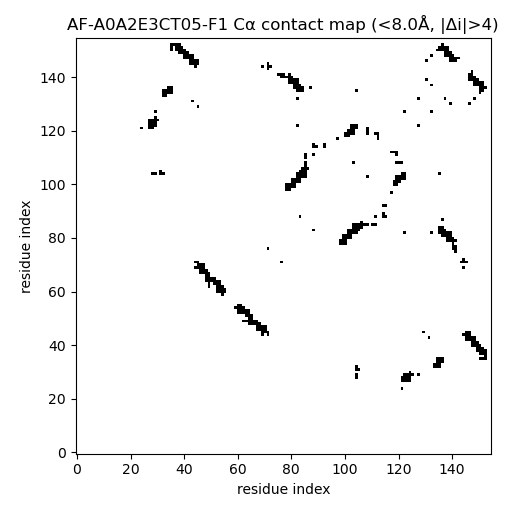HR A N 1
ATOM 1019 C CA . THR A 1 125 ? -9.641 1.202 -7.112 1.00 90.50 125 THR A CA 1
ATOM 1020 C C . THR A 1 125 ? -9.714 1.443 -5.597 1.00 90.50 125 THR A C 1
ATOM 1022 O O . THR A 1 125 ? -9.416 2.542 -5.131 1.00 90.50 125 THR A O 1
ATOM 1025 N N . LYS A 1 126 ? -10.090 0.431 -4.804 1.00 91.06 126 LYS A N 1
ATOM 1026 C CA . LYS A 1 126 ? -10.206 0.559 -3.345 1.00 91.06 126 LYS A CA 1
ATOM 1027 C C . LYS A 1 126 ? -8.826 0.628 -2.705 1.00 91.06 126 LYS A C 1
ATOM 1029 O O . LYS A 1 126 ? -8.598 1.485 -1.855 1.00 91.06 126 LYS A O 1
ATOM 1034 N N . THR A 1 127 ? -7.902 -0.227 -3.137 1.00 93.25 127 THR A N 1
ATOM 1035 C CA . THR A 1 127 ? -6.517 -0.227 -2.661 1.00 93.25 127 THR A CA 1
ATOM 1036 C C . THR A 1 127 ? -5.809 1.074 -3.029 1.00 93.25 127 THR A C 1
ATOM 1038 O O . THR A 1 127 ? -5.176 1.675 -2.165 1.00 93.25 127 THR A O 1
ATOM 1041 N N . GLN A 1 128 ? -5.973 1.569 -4.261 1.00 93.50 128 GLN A N 1
ATOM 1042 C CA . GLN A 1 128 ? -5.432 2.867 -4.682 1.00 93.50 128 GLN A CA 1
ATOM 1043 C C . GLN A 1 128 ? -5.942 4.011 -3.793 1.00 93.50 128 GLN A C 1
ATOM 1045 O O . GLN A 1 128 ? -5.151 4.810 -3.289 1.00 93.50 128 GLN A O 1
ATOM 1050 N N . ALA A 1 129 ? -7.254 4.057 -3.536 1.00 91.69 129 ALA A N 1
ATOM 1051 C CA . ALA A 1 129 ? -7.860 5.087 -2.698 1.00 91.69 129 ALA A CA 1
ATOM 1052 C C . ALA A 1 129 ? -7.430 5.003 -1.222 1.00 91.69 129 ALA A C 1
ATOM 1054 O O . ALA A 1 129 ? -7.285 6.046 -0.578 1.00 91.69 129 ALA A O 1
ATOM 1055 N N . ALA A 1 130 ? -7.231 3.791 -0.695 1.00 91.62 130 ALA A N 1
ATOM 1056 C CA . ALA A 1 130 ? -6.803 3.552 0.682 1.00 91.62 130 ALA A CA 1
ATOM 1057 C C . ALA A 1 130 ? -5.328 3.915 0.910 1.00 91.62 130 ALA A C 1
ATOM 1059 O O . ALA A 1 130 ? -4.994 4.506 1.933 1.00 91.62 130 ALA A O 1
ATOM 1060 N N . LEU A 1 131 ? -4.451 3.600 -0.050 1.00 94.44 131 LEU A N 1
ATOM 1061 C CA . LEU A 1 131 ? -3.021 3.909 0.043 1.00 94.44 131 LEU A CA 1
ATOM 1062 C C . LEU A 1 131 ? -2.697 5.377 -0.263 1.00 94.44 131 LEU A C 1
ATOM 1064 O O . LEU A 1 131 ? -1.601 5.823 0.055 1.00 94.44 131 LEU A O 1
ATOM 1068 N N . LYS A 1 132 ? -3.627 6.121 -0.885 1.00 95.06 132 LYS A N 1
ATOM 1069 C CA . LYS A 1 132 ? -3.440 7.518 -1.330 1.00 95.06 132 LYS A CA 1
ATOM 1070 C C . LYS A 1 132 ? -2.235 7.718 -2.255 1.00 95.06 132 LYS A C 1
ATOM 1072 O O . LYS A 1 132 ? -1.638 8.790 -2.274 1.00 95.06 132 LYS A O 1
ATOM 1077 N N . VAL A 1 133 ? -1.902 6.702 -3.046 1.00 94.62 133 VAL A N 1
ATOM 1078 C CA . VAL A 1 133 ? -0.838 6.796 -4.051 1.00 94.62 133 VAL A CA 1
ATOM 1079 C C . VAL A 1 133 ? -1.366 7.537 -5.279 1.00 94.62 133 VAL A C 1
ATOM 1081 O O . VAL A 1 133 ? -2.428 7.196 -5.801 1.00 94.62 133 VAL A O 1
ATOM 1084 N N . SER A 1 134 ? -0.618 8.545 -5.728 1.00 94.81 134 SER A N 1
ATOM 1085 C CA . SER A 1 134 ? -0.953 9.422 -6.857 1.00 94.81 134 SER A CA 1
ATOM 1086 C C . SER A 1 134 ? -0.069 9.210 -8.088 1.00 94.81 134 SER A C 1
ATOM 1088 O O . SER A 1 134 ? -0.486 9.577 -9.185 1.00 94.81 134 SER A O 1
ATOM 1090 N N . THR A 1 135 ? 1.118 8.618 -7.938 1.00 97.38 135 THR A N 1
ATOM 1091 C CA . THR A 1 135 ? 2.083 8.397 -9.026 1.00 97.38 135 THR A CA 1
ATOM 1092 C C . THR A 1 135 ? 2.827 7.068 -8.864 1.00 97.38 135 THR A C 1
ATOM 1094 O O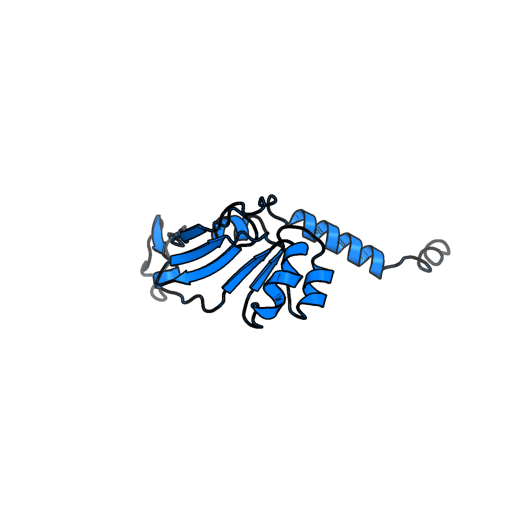 . THR A 1 135 ? 2.845 6.484 -7.777 1.00 97.38 135 THR A O 1
ATOM 1097 N N . VAL A 1 136 ? 3.453 6.578 -9.938 1.00 97.75 136 VAL A N 1
ATOM 1098 C CA . VAL A 1 136 ? 4.340 5.399 -9.914 1.00 97.75 136 VAL A CA 1
ATOM 1099 C C . VAL A 1 136 ? 5.733 5.702 -10.494 1.00 97.75 136 VAL A C 1
ATOM 1101 O O . VAL A 1 136 ? 5.831 6.462 -11.457 1.00 97.75 136 VAL A O 1
ATOM 1104 N N . PRO A 1 137 ? 6.818 5.118 -9.951 1.00 98.38 137 PRO A N 1
ATOM 1105 C CA . PRO A 1 137 ? 6.829 4.194 -8.820 1.00 98.38 137 PRO A CA 1
ATOM 1106 C C . PRO A 1 137 ? 6.590 4.921 -7.488 1.00 98.38 137 PRO A C 1
ATOM 1108 O O . PRO A 1 137 ? 6.987 6.078 -7.310 1.00 98.38 137 PRO A O 1
ATOM 1111 N N . SER A 1 138 ? 5.963 4.216 -6.549 1.00 98.50 138 SER A N 1
ATOM 1112 C CA . SER A 1 138 ? 5.811 4.662 -5.163 1.00 98.50 138 SER A CA 1
ATOM 1113 C C . SER A 1 138 ? 6.025 3.516 -4.177 1.00 98.50 138 SER A C 1
ATOM 1115 O O . SER A 1 138 ? 5.609 2.386 -4.434 1.00 98.50 138 SER A O 1
ATOM 1117 N N . ILE A 1 139 ? 6.622 3.812 -3.023 1.00 98.50 139 ILE A N 1
ATOM 1118 C CA . ILE A 1 139 ? 6.783 2.875 -1.906 1.00 98.50 139 ILE A CA 1
ATOM 1119 C C . ILE A 1 139 ? 5.965 3.381 -0.720 1.00 98.50 139 ILE A C 1
ATOM 1121 O O . ILE A 1 139 ? 6.169 4.490 -0.234 1.00 98.50 139 ILE A O 1
ATOM 1125 N N . VAL A 1 140 ? 5.047 2.555 -0.229 1.00 98.50 140 VAL A N 1
ATOM 1126 C CA . VAL A 1 140 ? 4.245 2.839 0.963 1.00 98.50 140 VAL A CA 1
ATOM 1127 C C . VAL A 1 140 ? 4.762 2.013 2.133 1.00 98.50 140 VAL A C 1
ATOM 1129 O O . VAL A 1 140 ? 4.968 0.808 2.014 1.00 98.50 140 VAL A O 1
ATOM 1132 N N . SER A 1 141 ? 4.970 2.649 3.278 1.00 98.00 141 SER A N 1
ATOM 1133 C CA . SER A 1 141 ? 5.415 2.007 4.519 1.00 98.00 141 SER A CA 1
ATOM 1134 C C . SER A 1 141 ? 4.783 2.692 5.729 1.00 98.00 141 SER A C 1
ATOM 1136 O O . SER A 1 141 ? 4.220 3.774 5.596 1.00 98.00 141 SER A O 1
ATOM 1138 N N . GLN A 1 142 ? 4.850 2.095 6.918 1.00 97.25 142 GLN A N 1
ATOM 1139 C CA . GLN A 1 142 ? 4.403 2.771 8.138 1.00 97.25 142 GLN A CA 1
ATOM 1140 C C . GLN A 1 142 ? 5.519 3.643 8.729 1.00 97.25 142 GLN A C 1
ATOM 1142 O O . GLN A 1 142 ? 6.665 3.216 8.856 1.00 97.25 142 GLN A O 1
ATOM 1147 N N . SER A 1 143 ? 5.165 4.855 9.155 1.00 97.31 143 SER A N 1
ATOM 1148 C CA . SER A 1 143 ? 6.000 5.738 9.968 1.00 97.31 143 SER A CA 1
ATOM 1149 C C . SER A 1 143 ? 5.174 6.277 11.133 1.00 97.31 143 SER A C 1
ATOM 1151 O O . SER A 1 143 ? 4.217 7.027 10.939 1.00 97.31 143 SER A O 1
ATOM 1153 N N . GLY A 1 144 ? 5.501 5.842 12.353 1.00 96.12 144 GLY A N 1
ATOM 1154 C CA . GLY A 1 144 ? 4.671 6.118 13.525 1.00 96.12 144 GLY A CA 1
ATOM 1155 C C . GLY A 1 144 ? 3.255 5.581 13.320 1.00 96.12 144 GLY A C 1
ATOM 1156 O O . GLY A 1 144 ? 3.076 4.405 13.020 1.00 96.12 144 GLY A O 1
ATOM 1157 N N . ASN A 1 145 ? 2.253 6.447 13.433 1.00 96.44 145 ASN A N 1
ATOM 1158 C CA . ASN A 1 145 ? 0.853 6.113 13.177 1.00 96.44 145 ASN A CA 1
ATOM 1159 C C . ASN A 1 145 ? 0.358 6.596 11.798 1.00 96.44 145 ASN A C 1
ATOM 1161 O O . ASN A 1 145 ? -0.835 6.820 11.603 1.00 96.44 145 ASN A O 1
ATOM 1165 N N . GLN A 1 146 ? 1.254 6.790 10.833 1.00 97.50 146 GLN A N 1
ATOM 1166 C CA . GLN A 1 146 ? 0.917 7.233 9.480 1.00 97.50 146 GLN A CA 1
ATOM 1167 C C . GLN A 1 146 ? 1.490 6.274 8.439 1.00 97.50 146 GLN A C 1
ATOM 1169 O O . GLN A 1 146 ? 2.483 5.590 8.680 1.00 97.50 146 GLN A O 1
ATOM 1174 N N . LEU A 1 147 ? 0.890 6.261 7.253 1.00 97.56 147 LEU A N 1
ATOM 1175 C CA . LEU A 1 147 ? 1.540 5.747 6.058 1.00 97.56 147 LEU A CA 1
ATOM 1176 C C . LEU A 1 147 ? 2.488 6.816 5.524 1.00 97.56 147 LEU A C 1
ATOM 1178 O O . LEU A 1 147 ? 2.067 7.942 5.273 1.00 97.56 147 LEU A O 1
ATOM 1182 N N . LYS A 1 148 ? 3.752 6.454 5.346 1.00 98.25 148 LYS A N 1
ATOM 1183 C CA . LYS A 1 148 ? 4.745 7.188 4.572 1.00 98.25 148 LYS A CA 1
ATOM 1184 C C . LYS A 1 148 ? 4.678 6.694 3.131 1.00 98.25 148 LYS A C 1
ATOM 1186 O O . LYS A 1 148 ? 4.860 5.505 2.883 1.00 98.25 148 LYS A O 1
ATOM 1191 N N . ILE A 1 149 ? 4.417 7.606 2.209 1.00 98.44 149 ILE A N 1
ATOM 1192 C CA . ILE A 1 149 ? 4.313 7.355 0.774 1.00 98.44 149 ILE A CA 1
ATOM 1193 C C . ILE A 1 149 ? 5.497 8.060 0.125 1.00 98.44 149 ILE A C 1
ATOM 1195 O O . ILE A 1 149 ? 5.585 9.284 0.169 1.00 98.44 149 ILE A O 1
ATOM 1199 N N . GLU A 1 150 ? 6.415 7.288 -0.436 1.00 98.56 150 GLU A N 1
ATOM 1200 C CA . GLU A 1 150 ? 7.607 7.779 -1.119 1.00 98.56 150 GLU A CA 1
ATOM 1201 C C . GLU A 1 150 ? 7.408 7.616 -2.622 1.00 98.56 150 GLU A C 1
ATOM 1203 O O . GLU A 1 150 ? 7.508 6.504 -3.139 1.00 98.56 150 GLU A O 1
ATOM 1208 N N . ALA A 1 151 ? 7.113 8.705 -3.326 1.00 98.31 151 ALA A N 1
ATOM 1209 C CA . ALA A 1 151 ? 7.131 8.710 -4.781 1.00 98.31 151 ALA A CA 1
ATOM 1210 C C . ALA A 1 151 ? 8.580 8.865 -5.249 1.00 98.31 151 ALA A C 1
ATOM 1212 O O . ALA A 1 151 ? 9.312 9.724 -4.751 1.00 98.31 151 ALA A O 1
ATOM 1213 N N . ILE A 1 152 ? 9.008 8.027 -6.193 1.00 98.12 152 ILE A N 1
ATOM 1214 C CA . ILE A 1 152 ? 10.409 7.959 -6.617 1.00 98.12 152 ILE A CA 1
ATOM 1215 C C . ILE A 1 152 ? 10.519 8.385 -8.077 1.00 98.12 152 ILE A C 1
ATOM 1217 O O . ILE A 1 152 ? 9.926 7.771 -8.956 1.00 98.12 152 ILE A O 1
ATOM 1221 N N . HIS A 1 153 ? 11.295 9.432 -8.337 1.00 97.12 153 HIS A N 1
ATOM 1222 C CA . HIS A 1 153 ? 11.723 9.801 -9.681 1.00 97.12 153 HIS A CA 1
ATOM 1223 C C . HIS A 1 153 ? 13.112 9.222 -9.959 1.00 97.12 153 HIS A C 1
ATOM 1225 O O . HIS A 1 153 ? 14.007 9.303 -9.112 1.00 97.12 153 HIS A O 1
ATOM 1231 N N . TYR A 1 154 ? 13.290 8.655 -11.146 1.00 92.56 154 TYR A N 1
ATOM 1232 C CA . TYR A 1 154 ? 14.576 8.205 -11.658 1.00 92.56 154 TYR A CA 1
ATOM 1233 C C . TYR A 1 154 ? 14.626 8.416 -13.179 1.00 92.56 154 TYR A C 1
ATOM 1235 O O . TYR A 1 154 ? 13.578 8.433 -13.824 1.00 92.56 154 TYR A O 1
ATOM 1243 N N . GLU A 1 155 ? 15.836 8.611 -13.711 1.00 78.81 155 GLU A N 1
ATOM 1244 C CA . GLU A 1 155 ? 16.106 8.824 -15.146 1.00 78.81 155 GLU A CA 1
ATOM 1245 C C . GLU A 1 155 ? 16.252 7.514 -15.930 1.00 78.81 155 GLU A C 1
ATOM 1247 O O . GLU A 1 155 ? 16.767 6.526 -15.349 1.00 78.81 155 GLU A O 1
#

Sequence (155 aa):
MAYIKKRSVDFDYAAYQKQKVAQSINALRAQPLPRTQASEINYHRVMHTVERDVIDANGNVIYPTGYEYNALDYVTWSFRVFVLDEEDIARFSSEIQPHDVVLINQGRIFEAQKALNMPVYVIDTKTQAALKVSTVPSIVSQSGNQLKIEAIHYE

Solvent-accessible surface area (backbone atoms only — not comparable to full-atom values): 9058 Å² total; per-residue (Å²): 144,70,78,73,78,73,66,70,81,80,64,59,59,66,59,52,50,51,50,52,51,52,53,54,53,62,72,47,43,32,83,77,60,49,72,36,87,59,64,46,79,48,79,43,69,54,68,45,65,34,90,52,67,40,59,49,100,87,68,48,73,77,40,53,56,70,43,72,46,49,53,41,77,79,49,86,66,90,48,42,38,39,35,27,38,47,83,47,46,80,76,44,54,87,74,65,51,96,73,42,44,41,27,35,63,48,75,57,62,69,58,45,23,62,73,66,73,48,86,58,43,69,37,28,53,66,57,40,64,72,69,66,66,72,39,28,38,24,41,36,33,65,50,90,57,25,40,36,37,38,32,47,46,83,136

Radius of gyration: 21.1 Å; Cα contacts (8 Å, |Δi|>4): 247; chains: 1; bounding box: 43×52×61 Å

Nearest PDB structures (foldseek):
  8dop-assembly1_A  TM=4.901E-01  e=1.502E+00  Klebsiella aerogenes
  7msh-assembly1_x  TM=2.356E-01  e=2.690E+00  Mycobacterium tuberculosis H37Rv

pLDDT: mean 89.76, std 12.8, range [43.81, 98.56]